Protein AF-A0A832PWP6-F1 (afdb_monomer_lite)

Sequence (69 aa):
MRFTYTLPETEALVNGFYCKARRKELPMEKCLNDYVEANAFENRRSACFRCPQGRKNREDFAGEIIEDD

Radius of gyration: 12.99 Å; chains: 1; bounding box: 34×18×34 Å

Structure (mmCIF, N/CA/C/O backbone):
data_AF-A0A832PWP6-F1
#
_entry.id   AF-A0A832PWP6-F1
#
loop_
_atom_site.group_PDB
_atom_site.id
_atom_site.type_symbol
_atom_site.label_atom_id
_atom_site.label_alt_id
_atom_site.label_comp_id
_atom_site.label_asym_id
_atom_site.label_entity_id
_atom_site.label_seq_id
_atom_site.pdbx_PDB_ins_code
_atom_site.Cartn_x
_atom_site.Cartn_y
_atom_site.Cartn_z
_atom_site.occupancy
_atom_site.B_iso_or_equiv
_atom_site.auth_seq_id
_atom_site.auth_comp_id
_atom_site.auth_asym_id
_atom_site.auth_atom_id
_atom_site.pdbx_PDB_model_num
ATOM 1 N N . MET A 1 1 ?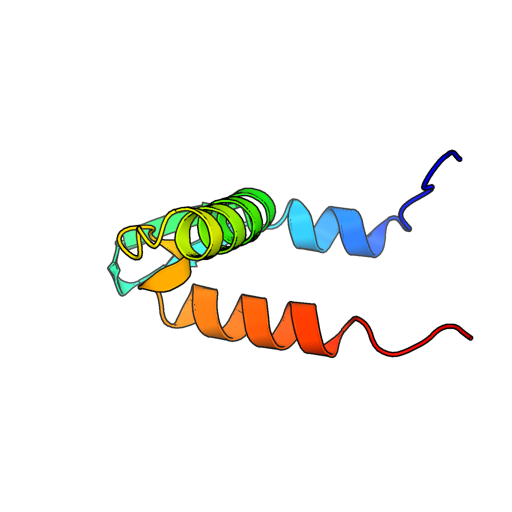 23.431 6.681 -13.705 1.00 37.81 1 MET A N 1
ATOM 2 C CA . MET A 1 1 ? 22.221 6.103 -14.326 1.00 37.81 1 MET A CA 1
ATOM 3 C C . MET A 1 1 ? 21.053 7.011 -13.976 1.00 37.81 1 MET A C 1
ATOM 5 O O . MET A 1 1 ? 20.854 7.269 -12.798 1.00 37.81 1 MET A O 1
ATOM 9 N N . ARG A 1 2 ? 20.374 7.600 -14.968 1.00 47.72 2 ARG A N 1
ATOM 10 C CA . ARG A 1 2 ? 19.130 8.356 -14.756 1.00 47.72 2 ARG A CA 1
ATOM 11 C C . ARG A 1 2 ? 17.988 7.393 -15.059 1.00 47.72 2 ARG A C 1
ATOM 13 O O . ARG A 1 2 ? 17.846 7.003 -16.210 1.00 47.72 2 ARG A O 1
ATOM 20 N N . PHE A 1 3 ? 17.247 6.985 -14.035 1.00 56.78 3 PHE A N 1
ATOM 21 C CA . PHE A 1 3 ? 16.022 6.211 -14.210 1.00 56.78 3 PHE A CA 1
ATOM 22 C C . PHE A 1 3 ? 14.938 7.173 -14.697 1.00 56.78 3 PHE A C 1
ATOM 24 O O . PHE A 1 3 ? 14.476 8.029 -13.944 1.00 56.78 3 PHE A O 1
ATOM 31 N N . THR A 1 4 ? 14.608 7.112 -15.984 1.00 55.03 4 THR A N 1
ATOM 32 C CA . THR A 1 4 ? 13.445 7.799 -16.547 1.00 55.03 4 THR A CA 1
ATOM 33 C C . THR A 1 4 ? 12.253 6.864 -16.402 1.00 55.03 4 THR A C 1
ATOM 35 O O . THR A 1 4 ? 12.046 6.010 -17.256 1.00 55.03 4 THR A O 1
ATOM 38 N N . TYR A 1 5 ? 11.516 6.990 -15.298 1.00 56.19 5 TYR A N 1
ATOM 39 C CA . TYR A 1 5 ? 10.252 6.277 -15.116 1.00 56.19 5 TYR A CA 1
ATOM 40 C C . TYR A 1 5 ? 9.253 6.758 -16.168 1.00 56.19 5 TYR A C 1
ATOM 42 O O . TYR A 1 5 ? 9.133 7.963 -16.419 1.00 56.19 5 TYR A O 1
ATOM 50 N N . THR A 1 6 ? 8.571 5.820 -16.814 1.00 57.28 6 THR A N 1
ATOM 51 C CA . THR A 1 6 ? 7.506 6.155 -17.755 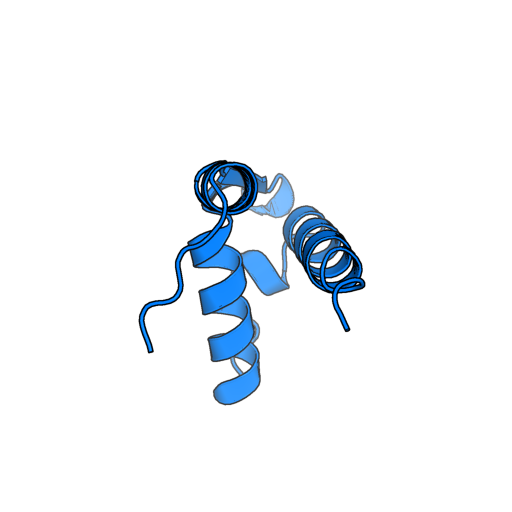1.00 57.28 6 THR A CA 1
ATOM 52 C C . THR A 1 6 ? 6.331 6.759 -16.970 1.00 57.28 6 THR A C 1
ATOM 54 O O . THR A 1 6 ? 6.008 6.330 -15.865 1.00 57.28 6 THR A O 1
ATOM 57 N N . LEU A 1 7 ? 5.699 7.807 -17.512 1.00 55.88 7 LEU A N 1
ATOM 58 C CA . LEU A 1 7 ? 4.572 8.529 -16.894 1.00 55.88 7 LEU A CA 1
ATOM 59 C C . LEU A 1 7 ? 3.470 7.639 -16.250 1.00 55.88 7 LEU A C 1
ATOM 61 O O . LEU A 1 7 ? 3.027 8.008 -15.159 1.00 55.88 7 LEU A O 1
ATOM 65 N N . PRO A 1 8 ? 3.055 6.478 -16.810 1.00 56.38 8 PRO A N 1
ATOM 66 C CA . PRO A 1 8 ? 2.031 5.631 -16.180 1.00 56.38 8 PRO A CA 1
ATOM 67 C C . PRO A 1 8 ? 2.438 5.022 -14.823 1.00 56.38 8 PRO A C 1
ATOM 69 O O . PRO A 1 8 ? 1.605 4.953 -13.920 1.00 56.38 8 PRO A O 1
ATOM 72 N N . GLU A 1 9 ? 3.709 4.655 -14.618 1.00 57.56 9 GLU A N 1
ATOM 73 C CA . GLU A 1 9 ? 4.199 4.140 -13.323 1.00 57.56 9 GLU A CA 1
ATOM 74 C C . GLU A 1 9 ? 4.089 5.194 -12.216 1.00 57.56 9 GLU A C 1
ATOM 76 O O . GLU A 1 9 ? 3.726 4.901 -11.073 1.00 57.56 9 GLU A O 1
ATOM 81 N N . THR A 1 10 ? 4.374 6.454 -12.557 1.00 57.97 10 THR A N 1
ATOM 82 C CA . THR A 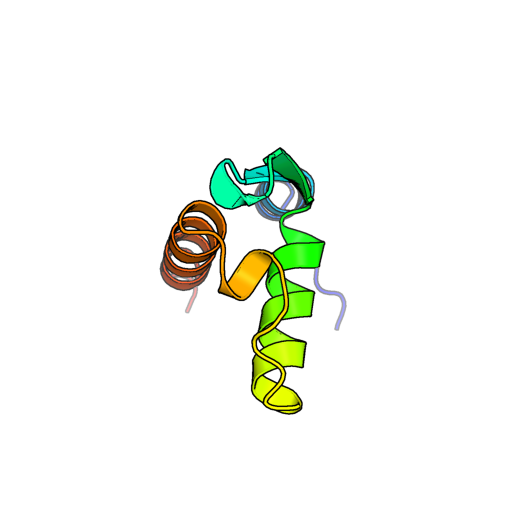1 10 ? 4.290 7.549 -11.588 1.00 57.97 10 THR A CA 1
ATOM 83 C C . THR A 1 10 ? 2.847 7.850 -11.193 1.00 57.97 10 THR A C 1
ATOM 85 O O . THR A 1 10 ? 2.590 8.123 -10.024 1.00 57.97 10 THR A O 1
ATOM 88 N N . GLU A 1 11 ? 1.880 7.720 -12.106 1.00 60.84 11 GLU A N 1
ATOM 89 C CA . GLU A 1 11 ? 0.462 7.910 -11.778 1.00 60.84 11 GLU A CA 1
ATOM 90 C C . GLU A 1 11 ? -0.069 6.811 -10.849 1.00 60.84 11 GLU A C 1
ATOM 92 O O . GLU A 1 11 ? -0.806 7.111 -9.907 1.00 60.84 11 GLU A O 1
ATOM 97 N N . ALA A 1 12 ? 0.341 5.553 -11.039 1.00 61.41 12 ALA A N 1
ATOM 98 C CA . ALA A 1 12 ? -0.033 4.452 -10.148 1.00 61.41 12 ALA A CA 1
ATOM 99 C C . ALA A 1 12 ? 0.547 4.612 -8.727 1.00 61.41 12 ALA A C 1
ATOM 101 O O . ALA A 1 12 ? -0.110 4.270 -7.742 1.00 61.41 12 ALA A O 1
ATOM 102 N N . LEU A 1 13 ? 1.752 5.181 -8.604 1.00 61.72 13 LEU A N 1
ATOM 103 C CA . LEU A 1 13 ? 2.395 5.485 -7.319 1.00 61.72 13 LEU A CA 1
ATOM 104 C C . LEU A 1 13 ? 1.782 6.706 -6.612 1.00 61.72 13 LEU A C 1
ATOM 106 O O . LEU A 1 13 ? 1.668 6.710 -5.379 1.00 61.72 13 LEU A O 1
ATOM 110 N N . VAL A 1 14 ? 1.370 7.719 -7.385 1.00 65.06 14 VAL A N 1
ATOM 111 C CA . VAL A 1 14 ? 0.701 8.939 -6.897 1.00 65.06 14 VAL A CA 1
ATOM 112 C C . VAL A 1 14 ? -0.738 8.647 -6.467 1.00 65.06 14 VAL A C 1
ATOM 114 O O . VAL A 1 14 ? -1.217 9.215 -5.481 1.00 65.06 14 VAL A O 1
ATOM 117 N N . ASN A 1 15 ? -1.423 7.732 -7.154 1.00 72.00 15 ASN A N 1
ATOM 118 C CA . ASN A 1 15 ? -2.781 7.337 -6.809 1.00 72.00 15 ASN A CA 1
ATOM 119 C C . ASN A 1 15 ? -2.799 6.548 -5.490 1.00 72.00 15 ASN A C 1
ATOM 121 O O . ASN A 1 15 ? -2.318 5.422 -5.370 1.00 72.00 15 ASN A O 1
ATOM 125 N N . GLY A 1 16 ? -3.362 7.167 -4.452 1.00 81.25 16 GLY A N 1
ATOM 126 C CA . GLY A 1 16 ? -3.604 6.507 -3.175 1.00 81.25 16 GLY A CA 1
ATOM 127 C C . GLY A 1 16 ? -4.761 5.512 -3.242 1.00 81.25 16 GLY A C 1
ATOM 128 O O . GLY A 1 16 ? -5.622 5.572 -4.115 1.00 81.25 16 GLY A O 1
ATOM 129 N N . PHE A 1 17 ? -4.818 4.607 -2.269 1.00 86.38 17 PHE A N 1
ATOM 130 C CA . PHE A 1 17 ? -5.938 3.688 -2.098 1.00 86.38 17 PHE A CA 1
ATOM 131 C C . PHE A 1 17 ? -6.574 3.837 -0.719 1.00 86.38 17 PHE A C 1
ATOM 133 O O . PHE A 1 17 ? -5.921 4.136 0.286 1.00 86.38 17 PHE A O 1
ATOM 140 N N . TYR A 1 18 ? -7.874 3.560 -0.654 1.00 88.44 18 TYR A N 1
ATOM 141 C CA . TYR A 1 18 ? -8.607 3.548 0.601 1.00 88.44 18 TYR A CA 1
ATOM 142 C C . TYR A 1 18 ? -8.510 2.183 1.286 1.00 88.44 18 TYR A C 1
ATOM 144 O O . TYR A 1 18 ? -8.992 1.166 0.780 1.00 88.44 18 TYR A O 1
ATOM 152 N N . CYS A 1 19 ? -7.949 2.148 2.494 1.00 87.56 19 CYS A N 1
ATOM 153 C CA . CYS A 1 19 ? -8.007 0.965 3.337 1.00 87.56 19 CYS A CA 1
ATOM 154 C C . CYS A 1 19 ? -9.244 0.984 4.241 1.00 87.56 19 CYS A C 1
ATOM 156 O O . CYS A 1 19 ? -9.274 1.669 5.267 1.00 87.56 19 CYS A O 1
ATOM 158 N N . LYS A 1 20 ? -10.222 0.119 3.940 1.00 84.31 20 LYS A N 1
ATOM 159 C CA . LYS A 1 20 ? -11.446 -0.046 4.749 1.00 84.31 20 LYS A CA 1
ATOM 160 C C . LYS A 1 20 ? -11.168 -0.442 6.204 1.00 84.31 20 LYS A C 1
ATOM 162 O O . LYS A 1 20 ? -11.768 0.121 7.113 1.00 84.31 20 LYS A O 1
ATOM 167 N N . ALA A 1 21 ? -10.222 -1.353 6.443 1.00 82.12 21 ALA A N 1
ATOM 168 C CA . ALA A 1 21 ? -9.902 -1.848 7.789 1.00 82.12 21 ALA A CA 1
ATOM 169 C C . ALA A 1 21 ? -9.341 -0.763 8.730 1.00 82.12 21 ALA A C 1
ATOM 171 O O . ALA A 1 21 ? -9.464 -0.866 9.947 1.00 82.12 21 ALA A O 1
ATOM 172 N N . ARG A 1 22 ? -8.721 0.281 8.169 1.00 82.62 22 ARG A N 1
ATOM 173 C CA . ARG A 1 22 ? -8.158 1.418 8.916 1.00 82.62 22 ARG A CA 1
ATOM 174 C C . ARG A 1 22 ? -8.935 2.715 8.703 1.00 82.62 22 ARG A C 1
ATOM 176 O O . ARG A 1 22 ? -8.581 3.717 9.313 1.00 82.62 22 ARG A O 1
ATOM 183 N N . ARG A 1 23 ? -9.966 2.684 7.850 1.00 87.38 23 ARG A N 1
ATOM 184 C CA . ARG A 1 23 ? -10.755 3.837 7.398 1.00 87.38 23 ARG A CA 1
ATOM 185 C C . ARG A 1 23 ? -9.879 5.022 6.980 1.00 87.38 23 ARG A C 1
ATOM 187 O O . ARG A 1 23 ? -10.142 6.154 7.369 1.00 87.38 23 ARG A O 1
ATOM 194 N N . LYS A 1 24 ? -8.806 4.746 6.236 1.00 85.75 24 LYS A N 1
ATOM 195 C CA . LYS A 1 24 ? -7.791 5.743 5.882 1.00 85.75 24 LYS A CA 1
ATOM 196 C C . LYS A 1 24 ? -7.318 5.565 4.445 1.00 85.75 24 LYS A C 1
ATOM 198 O O . LYS A 1 24 ? -7.140 4.432 3.996 1.00 85.75 24 LYS A O 1
ATOM 203 N N . GLU A 1 25 ? -7.082 6.684 3.773 1.00 88.38 25 GLU A N 1
ATOM 204 C CA . GLU A 1 25 ? -6.403 6.744 2.479 1.00 88.38 25 GLU A CA 1
ATOM 205 C C . GLU A 1 25 ? -4.889 6.722 2.669 1.00 88.38 25 GLU A C 1
ATOM 207 O O . GLU A 1 25 ? -4.337 7.393 3.549 1.00 88.38 25 GLU A O 1
ATOM 212 N N . LEU A 1 26 ? -4.220 5.896 1.872 1.00 86.62 26 LEU A N 1
ATOM 213 C CA . LEU A 1 26 ? -2.776 5.726 1.900 1.00 86.62 26 LEU A CA 1
ATOM 214 C C . LEU A 1 26 ? -2.227 5.875 0.482 1.00 86.62 26 LEU A C 1
ATOM 216 O O . LEU A 1 26 ? -2.742 5.213 -0.418 1.00 86.62 26 LEU A O 1
ATOM 220 N N . PRO A 1 27 ? -1.179 6.691 0.284 1.00 88.56 27 PRO A N 1
ATOM 221 C CA . PRO A 1 27 ? -0.470 6.717 -0.985 1.00 88.56 27 PRO A CA 1
ATOM 222 C C . PRO A 1 27 ? 0.178 5.357 -1.253 1.00 88.56 27 PRO A C 1
ATOM 224 O O . PRO A 1 27 ? 0.661 4.700 -0.320 1.00 88.56 27 PRO A O 1
ATOM 227 N N . MET A 1 28 ? 0.181 4.936 -2.519 1.00 86.06 28 MET A N 1
ATOM 228 C CA . MET A 1 28 ? 0.723 3.641 -2.921 1.00 86.06 28 MET A CA 1
ATOM 229 C C . MET A 1 28 ? 2.233 3.567 -2.665 1.00 86.06 28 MET A C 1
ATOM 231 O O . MET A 1 28 ? 2.697 2.605 -2.055 1.00 86.06 28 MET A O 1
ATOM 235 N N . GLU A 1 29 ? 2.971 4.638 -2.968 1.00 86.06 29 GLU A N 1
ATOM 236 C CA . GLU A 1 29 ? 4.396 4.779 -2.633 1.00 86.06 29 GLU A CA 1
ATOM 237 C C . GLU A 1 29 ? 4.676 4.513 -1.142 1.00 86.06 29 GLU A C 1
ATOM 239 O O . GLU A 1 29 ? 5.503 3.675 -0.779 1.00 86.06 29 GLU A O 1
ATOM 244 N N . LYS A 1 30 ? 3.922 5.168 -0.247 1.00 86.94 30 LYS A N 1
ATOM 245 C CA . LYS A 1 30 ? 4.062 4.968 1.202 1.00 86.94 30 LYS A CA 1
ATOM 246 C C . LYS A 1 30 ? 3.756 3.527 1.601 1.00 86.94 30 LYS A C 1
ATOM 248 O O . LYS A 1 30 ? 4.404 3.001 2.496 1.00 86.94 30 LYS A O 1
ATOM 253 N N . CYS A 1 31 ? 2.781 2.885 0.959 1.00 88.56 31 CYS A N 1
ATOM 254 C CA . CYS A 1 31 ? 2.462 1.483 1.220 1.00 88.56 31 CYS A CA 1
ATOM 255 C C . CYS A 1 31 ? 3.663 0.581 0.917 1.00 88.56 31 CYS A C 1
ATOM 257 O O . CYS A 1 31 ? 4.051 -0.227 1.760 1.00 88.56 31 CYS A O 1
ATOM 259 N N . LEU A 1 32 ? 4.251 0.735 -0.271 1.00 86.94 32 LEU A N 1
ATOM 260 C CA . LEU A 1 32 ? 5.390 -0.064 -0.714 1.00 86.94 32 LEU A CA 1
ATOM 261 C C . LEU A 1 32 ? 6.603 0.148 0.200 1.00 86.94 32 LEU A C 1
ATOM 263 O O . LEU A 1 32 ? 7.170 -0.833 0.680 1.00 86.94 32 LEU A O 1
ATOM 267 N N . ASN A 1 33 ? 6.917 1.400 0.542 1.00 87.75 33 ASN A N 1
ATOM 268 C CA . ASN A 1 33 ? 7.989 1.724 1.489 1.00 87.75 33 ASN A CA 1
ATOM 269 C C . ASN A 1 33 ? 7.738 1.102 2.870 1.00 87.75 33 ASN A C 1
ATOM 271 O O . ASN A 1 33 ? 8.569 0.345 3.369 1.00 87.75 33 ASN A O 1
ATOM 275 N N . ASP A 1 34 ? 6.549 1.314 3.444 1.00 87.56 34 ASP A N 1
ATOM 276 C CA . ASP A 1 34 ? 6.148 0.737 4.732 1.00 87.56 34 ASP A CA 1
ATOM 277 C C . ASP A 1 34 ? 6.191 -0.808 4.725 1.00 87.56 34 ASP A C 1
ATOM 279 O O . ASP A 1 34 ? 6.303 -1.436 5.781 1.00 87.56 34 ASP A O 1
ATOM 283 N N . TYR A 1 35 ? 6.009 -1.448 3.566 1.00 87.06 35 TYR A N 1
ATOM 284 C CA . TYR A 1 35 ? 6.090 -2.900 3.413 1.00 87.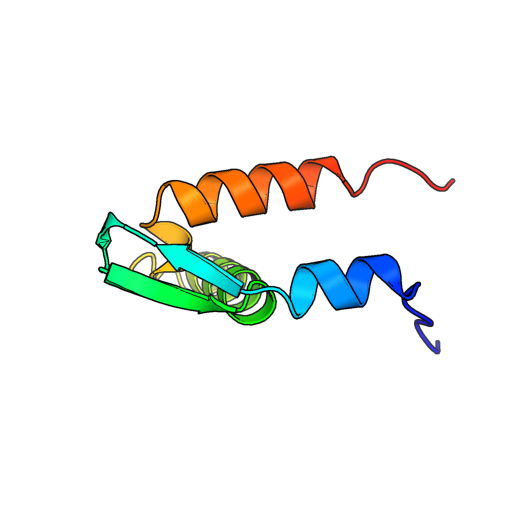06 35 TYR A CA 1
ATOM 285 C C . TYR A 1 35 ? 7.540 -3.389 3.371 1.00 87.06 35 TYR A C 1
ATOM 287 O O . TYR A 1 35 ? 7.870 -4.355 4.060 1.00 87.06 35 TYR A O 1
ATOM 295 N N . VAL A 1 36 ? 8.405 -2.714 2.611 1.00 87.56 36 VAL A N 1
ATOM 296 C CA . VAL A 1 36 ? 9.842 -3.017 2.548 1.00 87.56 36 VAL A CA 1
ATOM 297 C C . VAL A 1 36 ? 10.484 -2.831 3.921 1.00 87.56 36 VAL A C 1
ATOM 299 O O . VAL A 1 36 ? 11.150 -3.741 4.410 1.00 87.56 36 VAL A O 1
ATOM 302 N N . GLU A 1 37 ? 10.199 -1.718 4.599 1.00 87.88 37 GLU A N 1
ATOM 303 C CA . GLU A 1 37 ? 10.666 -1.467 5.965 1.00 87.88 37 GLU A CA 1
ATOM 304 C C . GLU A 1 37 ? 10.131 -2.509 6.956 1.00 87.88 37 GLU A C 1
ATOM 306 O O . GLU A 1 37 ? 10.881 -3.038 7.776 1.00 87.88 37 GLU A O 1
ATOM 311 N N . ALA A 1 38 ? 8.843 -2.862 6.875 1.00 87.62 38 ALA A N 1
ATOM 312 C CA . ALA A 1 38 ? 8.256 -3.880 7.747 1.00 87.62 38 ALA A CA 1
ATOM 313 C C . ALA A 1 38 ? 8.901 -5.263 7.574 1.00 87.62 38 ALA A C 1
ATOM 315 O O . ALA A 1 38 ? 8.964 -6.023 8.540 1.00 87.62 38 ALA A O 1
ATOM 316 N N . ASN A 1 39 ? 9.358 -5.600 6.366 1.00 85.44 39 ASN A N 1
ATOM 317 C CA . ASN A 1 39 ? 10.099 -6.833 6.119 1.00 85.44 39 ASN A CA 1
ATOM 318 C C . ASN A 1 39 ? 11.549 -6.730 6.604 1.00 85.44 39 ASN A C 1
ATOM 320 O O . ASN A 1 39 ? 12.035 -7.675 7.215 1.00 85.44 39 ASN A O 1
ATOM 324 N N . ALA A 1 40 ? 12.212 -5.590 6.389 1.00 88.31 40 ALA A N 1
ATOM 325 C CA . ALA A 1 40 ? 13.596 -5.367 6.810 1.00 88.31 40 ALA A CA 1
ATOM 326 C C . ALA A 1 40 ? 13.764 -5.350 8.340 1.00 88.31 40 ALA A C 1
ATOM 328 O O . ALA A 1 40 ? 14.744 -5.871 8.862 1.00 88.31 40 ALA A O 1
ATOM 329 N N . PHE A 1 41 ? 12.799 -4.772 9.060 1.00 87.94 41 PHE A N 1
ATOM 330 C CA . PHE A 1 41 ? 12.833 -4.615 10.520 1.00 87.94 41 PHE A CA 1
ATOM 331 C C . PHE A 1 41 ? 11.861 -5.549 11.260 1.00 87.94 41 PHE A C 1
ATOM 333 O O . PHE A 1 41 ? 11.563 -5.323 12.432 1.00 87.94 41 PHE A O 1
ATOM 340 N N . GLU A 1 42 ? 11.287 -6.540 10.569 1.00 82.94 42 GLU A N 1
ATOM 341 C CA . GLU A 1 42 ? 10.257 -7.470 11.074 1.00 82.94 42 GLU A CA 1
ATOM 342 C C . GLU A 1 42 ? 9.012 -6.797 11.708 1.00 82.94 42 GLU A C 1
ATOM 344 O O . GLU A 1 42 ? 8.185 -7.430 12.374 1.00 82.94 42 GLU A O 1
ATOM 349 N N . ASN A 1 43 ? 8.808 -5.500 11.469 1.00 76.88 43 ASN A N 1
ATOM 350 C CA . ASN A 1 43 ? 7.748 -4.712 12.083 1.00 76.88 43 ASN A CA 1
ATOM 351 C C . ASN A 1 43 ? 6.475 -4.665 11.222 1.00 76.88 43 ASN A C 1
ATOM 353 O O . ASN A 1 43 ? 6.154 -3.682 10.555 1.00 76.88 43 ASN A O 1
ATOM 357 N N . ARG A 1 44 ? 5.664 -5.720 11.315 1.00 82.50 44 ARG A N 1
ATOM 358 C CA . ARG A 1 44 ? 4.422 -5.927 10.535 1.00 82.50 44 ARG A CA 1
ATOM 359 C C . ARG A 1 44 ? 3.201 -5.136 11.041 1.00 82.50 44 ARG A C 1
ATOM 361 O O . ARG A 1 44 ? 2.050 -5.590 10.969 1.00 82.50 44 ARG A O 1
ATOM 368 N N . ARG A 1 45 ? 3.422 -3.965 11.643 1.00 81.38 45 ARG A N 1
ATOM 369 C CA . ARG A 1 45 ? 2.349 -3.105 12.181 1.00 81.38 45 ARG A CA 1
ATOM 370 C C . ARG A 1 45 ? 1.808 -2.103 11.164 1.00 81.38 45 ARG A C 1
ATOM 372 O O . ARG A 1 45 ? 0.726 -1.554 11.405 1.00 81.38 45 ARG A O 1
ATOM 379 N N . SER A 1 46 ? 2.519 -1.892 10.057 1.00 82.19 46 SER A N 1
ATOM 380 C CA . SER A 1 46 ? 2.157 -0.910 9.041 1.00 82.19 46 SER A CA 1
ATOM 381 C C . SER A 1 46 ? 0.784 -1.183 8.425 1.00 82.19 46 SER A C 1
ATOM 383 O O . SER A 1 46 ? 0.271 -2.310 8.393 1.00 82.19 46 SER A O 1
ATOM 385 N N . ALA A 1 47 ? 0.141 -0.107 7.973 1.00 78.81 47 ALA A N 1
ATOM 386 C CA . ALA A 1 47 ? -1.185 -0.203 7.389 1.00 78.81 47 ALA A CA 1
ATOM 387 C C . ALA A 1 47 ? -1.143 -0.986 6.072 1.00 78.81 47 ALA A C 1
ATOM 389 O O . ALA A 1 47 ? -2.010 -1.828 5.864 1.00 78.81 47 ALA A O 1
ATOM 390 N N . CYS A 1 48 ? -0.095 -0.812 5.258 1.00 83.88 48 CYS A N 1
ATOM 391 C CA . CYS A 1 48 ? 0.093 -1.596 4.039 1.00 83.88 48 CYS A CA 1
ATOM 392 C C . CYS A 1 48 ? 0.050 -3.101 4.321 1.00 83.88 48 CYS A C 1
ATOM 394 O O . CYS A 1 48 ? -0.725 -3.831 3.702 1.00 83.88 48 CYS A O 1
ATOM 396 N N . PHE A 1 49 ? 0.813 -3.559 5.318 1.00 82.81 49 PHE A N 1
ATOM 397 C CA . PHE A 1 49 ? 0.913 -4.976 5.658 1.00 82.81 49 PHE A CA 1
ATOM 398 C C . PHE A 1 49 ? -0.433 -5.573 6.101 1.00 82.81 49 PHE A C 1
ATOM 400 O O . PHE A 1 49 ? -0.772 -6.692 5.725 1.00 82.81 49 PHE A O 1
ATOM 407 N N . ARG A 1 50 ? -1.219 -4.821 6.883 1.00 84.44 50 ARG A N 1
ATOM 408 C CA . ARG A 1 50 ? -2.470 -5.307 7.499 1.00 84.44 50 ARG A CA 1
ATOM 409 C C . ARG A 1 50 ? -3.734 -5.048 6.681 1.00 84.44 50 ARG A C 1
ATOM 411 O O . ARG A 1 50 ? -4.780 -5.610 6.994 1.00 84.44 50 ARG A O 1
ATOM 418 N N . CYS A 1 51 ? -3.678 -4.177 5.682 1.00 88.69 51 CYS A N 1
ATOM 419 C CA . CYS A 1 51 ? -4.825 -3.857 4.844 1.00 88.69 51 CYS A CA 1
ATOM 420 C C . CYS A 1 51 ? -4.969 -4.891 3.713 1.00 88.69 51 CYS A C 1
ATOM 422 O O . CYS A 1 51 ? -4.032 -5.044 2.931 1.00 88.69 51 CYS A O 1
ATOM 424 N N . PRO A 1 52 ? -6.144 -5.535 3.543 1.00 88.00 52 PRO A N 1
ATOM 425 C CA . PRO A 1 52 ? -6.392 -6.441 2.416 1.00 88.00 52 PRO A CA 1
ATOM 426 C C . PRO A 1 52 ? -6.194 -5.757 1.060 1.00 88.00 52 PRO A C 1
ATOM 428 O O . PRO A 1 52 ? -5.606 -6.334 0.154 1.00 88.00 52 PRO A O 1
ATOM 431 N N . GLN A 1 53 ? -6.609 -4.490 0.958 1.00 88.12 53 GLN A N 1
ATOM 432 C CA . GLN A 1 53 ? -6.395 -3.677 -0.239 1.00 88.12 53 GLN A CA 1
ATOM 433 C C . GLN A 1 53 ? -4.902 -3.452 -0.512 1.00 88.12 53 GLN A C 1
ATOM 435 O O . GLN A 1 53 ? -4.458 -3.596 -1.639 1.00 88.12 53 GLN A O 1
ATOM 440 N N . GLY A 1 54 ? -4.114 -3.187 0.536 1.00 86.69 54 GLY A N 1
ATOM 441 C CA . GLY A 1 54 ? -2.665 -3.038 0.409 1.00 86.69 54 GLY A CA 1
ATOM 442 C C . GLY A 1 54 ? -1.987 -4.336 -0.023 1.00 86.69 54 GLY A C 1
ATOM 443 O O . GLY A 1 54 ? -1.024 -4.289 -0.772 1.00 86.69 54 GLY A O 1
ATOM 444 N N . ARG A 1 55 ? -2.493 -5.501 0.410 1.00 88.06 55 ARG A N 1
ATOM 445 C CA . ARG A 1 55 ? -2.020 -6.802 -0.086 1.00 88.06 55 ARG A CA 1
ATOM 446 C C . ARG A 1 55 ? -2.265 -6.950 -1.582 1.00 88.06 55 ARG A C 1
ATOM 448 O O . ARG A 1 55 ? -1.310 -7.244 -2.287 1.00 88.06 55 ARG A O 1
ATOM 455 N N . LYS A 1 56 ? -3.495 -6.700 -2.037 1.00 87.38 56 LYS A N 1
ATOM 456 C CA . LYS A 1 56 ? -3.838 -6.788 -3.457 1.00 87.38 56 LYS A CA 1
ATOM 457 C C . LYS A 1 56 ? -2.958 -5.856 -4.290 1.00 87.38 56 LYS A C 1
ATOM 459 O O . LYS A 1 56 ? -2.308 -6.310 -5.210 1.00 87.38 56 LYS A O 1
ATOM 464 N N . ASN A 1 57 ? -2.835 -4.595 -3.883 1.00 85.06 57 ASN A N 1
ATOM 465 C CA . ASN A 1 57 ? -2.035 -3.634 -4.634 1.00 85.06 57 ASN A CA 1
ATOM 466 C C . ASN A 1 57 ? -0.546 -4.024 -4.702 1.00 85.06 57 ASN A C 1
ATOM 468 O O . ASN A 1 57 ? 0.108 -3.728 -5.688 1.00 85.06 57 ASN A O 1
ATOM 472 N N . ARG A 1 58 ? 0.008 -4.679 -3.669 1.00 86.56 58 ARG A N 1
ATOM 473 C CA . ARG A 1 58 ? 1.380 -5.217 -3.724 1.00 86.56 58 ARG A CA 1
ATOM 474 C C . ARG A 1 58 ? 1.511 -6.398 -4.676 1.00 86.56 58 ARG A C 1
ATOM 476 O O . ARG A 1 58 ? 2.540 -6.520 -5.322 1.00 86.56 58 ARG A O 1
ATOM 483 N N . GLU A 1 59 ? 0.522 -7.287 -4.690 1.00 85.06 59 GLU A N 1
ATOM 484 C CA . GLU A 1 59 ? 0.483 -8.431 -5.606 1.00 85.06 59 GLU A CA 1
ATOM 485 C C . GLU A 1 59 ? 0.350 -7.940 -7.052 1.00 85.06 59 GLU A C 1
ATOM 487 O O . GLU A 1 59 ? 1.114 -8.383 -7.902 1.00 85.06 59 GLU A O 1
ATOM 492 N N . ASP A 1 60 ? -0.529 -6.965 -7.292 1.00 83.69 60 ASP A N 1
ATOM 493 C CA . ASP A 1 60 ? -0.705 -6.303 -8.585 1.00 83.69 60 ASP A CA 1
ATOM 494 C C . ASP A 1 60 ? 0.612 -5.625 -9.018 1.00 83.69 60 ASP A C 1
ATOM 496 O O . ASP A 1 60 ? 1.127 -5.930 -10.086 1.00 83.69 60 ASP A O 1
ATOM 500 N N . PHE A 1 61 ? 1.236 -4.819 -8.145 1.00 80.19 61 PHE A N 1
ATOM 501 C CA . PHE A 1 61 ? 2.507 -4.140 -8.442 1.00 80.19 61 PHE A CA 1
ATOM 502 C C . PHE A 1 61 ? 3.670 -5.117 -8.672 1.00 80.19 61 PHE A C 1
ATOM 504 O O . PHE A 1 61 ? 4.533 -4.861 -9.497 1.00 80.19 61 PHE A O 1
ATOM 511 N N . ALA A 1 62 ? 3.718 -6.246 -7.959 1.00 79.44 62 ALA A N 1
ATOM 512 C CA . ALA A 1 62 ? 4.741 -7.270 -8.179 1.00 79.44 62 ALA A CA 1
ATOM 513 C C . ALA A 1 62 ? 4.503 -8.079 -9.465 1.00 79.44 62 ALA A C 1
ATOM 515 O O . ALA A 1 62 ? 5.461 -8.556 -10.066 1.00 79.44 62 ALA A O 1
ATOM 516 N N . GLY A 1 63 ? 3.241 -8.247 -9.869 1.00 69.62 63 GLY A N 1
ATOM 517 C CA . GLY A 1 63 ? 2.858 -8.904 -11.118 1.00 69.62 63 GLY A CA 1
ATOM 518 C C . GLY A 1 63 ? 3.037 -8.022 -12.354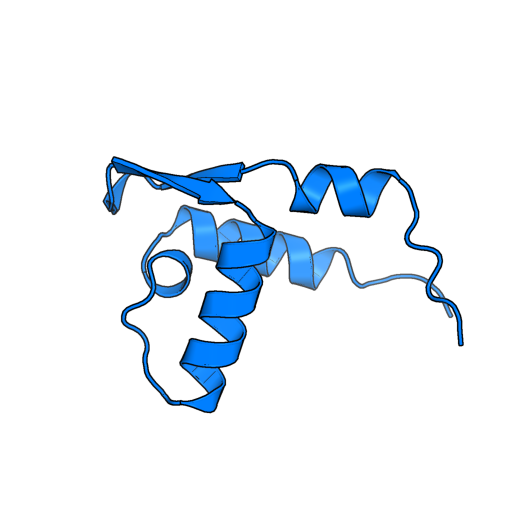 1.00 69.62 63 GLY A C 1
ATOM 519 O O . GLY A 1 63 ? 3.196 -8.553 -13.446 1.00 69.62 63 GLY A O 1
ATOM 520 N N . GLU A 1 64 ? 3.047 -6.700 -12.183 1.00 59.19 64 GLU A N 1
ATOM 521 C CA . GLU A 1 64 ? 3.268 -5.719 -13.253 1.00 59.19 64 GLU A CA 1
ATOM 522 C C . GLU A 1 64 ? 4.757 -5.610 -13.657 1.00 59.19 64 GLU A C 1
ATOM 524 O O . GLU A 1 64 ? 5.063 -5.142 -14.746 1.00 59.19 64 GLU A O 1
ATOM 529 N N . ILE A 1 65 ? 5.696 -6.125 -12.844 1.00 56.88 65 ILE A N 1
ATOM 530 C CA . ILE A 1 65 ? 7.154 -6.132 -13.120 1.00 56.88 65 ILE A CA 1
ATOM 531 C C . ILE A 1 65 ? 7.561 -7.353 -13.978 1.00 56.88 65 ILE A C 1
ATOM 533 O O . ILE A 1 65 ? 8.592 -7.984 -13.753 1.00 56.88 65 ILE A O 1
ATOM 537 N N . ILE A 1 66 ? 6.748 -7.735 -14.965 1.00 59.3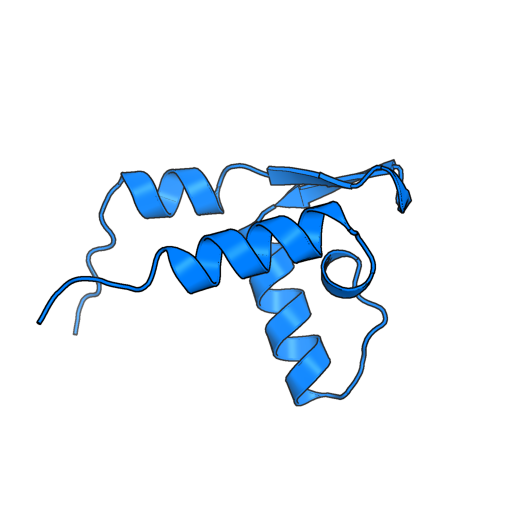4 66 ILE A N 1
ATOM 538 C CA . ILE A 1 66 ? 7.133 -8.730 -15.976 1.00 59.34 66 ILE A CA 1
ATOM 539 C C . ILE A 1 66 ? 6.877 -8.125 -17.354 1.00 59.34 66 ILE A C 1
ATOM 541 O O . ILE A 1 66 ? 5.775 -8.247 -17.871 1.00 59.34 66 ILE A O 1
ATOM 545 N N . GLU A 1 67 ? 7.896 -7.449 -17.888 1.00 55.56 67 GLU A N 1
ATOM 546 C CA . GLU A 1 67 ? 8.370 -7.456 -19.286 1.00 55.56 67 GLU A CA 1
ATOM 547 C C . GLU A 1 67 ? 9.231 -6.208 -19.530 1.00 55.56 67 GLU A C 1
ATOM 549 O O . GLU A 1 67 ? 8.719 -5.098 -19.585 1.00 55.56 67 GLU A O 1
ATOM 554 N N . ASP A 1 68 ? 10.550 -6.403 -19.610 1.00 51.69 68 ASP A N 1
ATOM 555 C CA . ASP A 1 68 ? 11.394 -5.937 -20.722 1.00 51.69 68 ASP A CA 1
ATOM 556 C C . ASP A 1 68 ? 12.801 -6.560 -20.546 1.00 51.69 68 ASP A C 1
ATOM 558 O O . ASP A 1 68 ? 13.449 -6.381 -19.512 1.00 51.69 68 ASP A O 1
ATOM 562 N N . ASP A 1 69 ? 13.191 -7.372 -21.537 1.00 44.78 69 ASP A N 1
ATOM 563 C CA . ASP A 1 69 ? 14.461 -8.114 -21.705 1.00 44.78 69 ASP A CA 1
ATOM 564 C C . ASP A 1 69 ? 15.705 -7.195 -21.745 1.00 44.78 69 ASP A C 1
ATOM 566 O O . ASP A 1 69 ? 15.651 -6.134 -22.415 1.00 44.78 69 ASP A O 1
#

pLDDT: mean 76.38, std 14.01, range [37.81, 88.69]

Foldseek 3Di:
DDDPDDPVVVVQQQDWDQQPVVRDTDRLVVLVVQVVVCVVVVPQPDPLNVGPVSVVSVVVVVVVPDDDD

Secondary structure (DSSP, 8-state):
------HHHHHHHHS-EEEGGGTEEE-HHHHHHHHHHHHHT--TTSHHHH-HHHHHHHHHHHHS-----